Protein AF-A0AAN7FYQ4-F1 (afdb_monomer_lite)

Secondary structure (DSSP, 8-state):
-PPPP--------------HHHHHHHHTTSS-HHHHHHHHHH-TTTTSSS--HHHHHHHHHHHHHHHHHHHHHHHHHHHHHHHHHHHHHHHHHHHHTT-HHHHHHHHHHHHHHTHHHHHHHHSSSP---TTHHHHHHHHHHHHHHHHHHHHHH-

Organism: Quercus rubra (NCBI:txid3512)

Sequence (154 aa):
MASPINYLSILVIPLLKLDDAYLRSLCQKTSDPNFCFTTLKANPRTFAASGDLNHLGLVTIAILIDTVQDKTRMENCQYDYNNALKILRDVYASFSTQNYNGAKSLIINAGNGLAGCDQSYKDPPARTSPILDALSKVLKKRDIAIVVFNTITG

pLDDT: mean 87.78, std 14.38, range [38.5, 98.25]

Foldseek 3Di:
DDDDDDDPPPPPPPLPQDDLVVQLVVLVVDPDSVCSSCLLVPDPQCRVDSNDPVSNVVSVVVSVVVVVLLVVLVVLLVVLLVVLVVLQVVLVVCVVVVVLVSSLVSLVVSLVSNVSSVVSCCPPVHDDNPCVVVNVVSNVVSVVVNVVSVVVVD

Structure (mmCIF, N/CA/C/O backbone):
data_AF-A0AAN7FYQ4-F1
#
_entry.id   AF-A0AAN7FYQ4-F1
#
loop_
_atom_site.group_PDB
_atom_site.id
_atom_site.type_symbol
_atom_site.label_atom_id
_atom_site.label_alt_id
_atom_site.label_comp_id
_atom_site.label_asym_id
_atom_site.label_entity_id
_atom_site.label_seq_id
_atom_site.pdbx_PDB_ins_code
_atom_site.Cartn_x
_atom_site.Cartn_y
_atom_site.Cartn_z
_atom_site.occupancy
_atom_site.B_iso_or_equiv
_atom_site.auth_seq_id
_atom_site.auth_comp_id
_atom_site.auth_asym_id
_atom_site.auth_atom_id
_atom_site.pdbx_PDB_model_num
ATOM 1 N N . MET A 1 1 ? 17.488 1.734 -78.399 1.00 39.28 1 MET A N 1
ATOM 2 C CA . MET A 1 1 ? 18.571 2.184 -77.499 1.00 39.28 1 MET A CA 1
ATOM 3 C C . MET A 1 1 ? 17.940 2.384 -76.132 1.00 39.28 1 MET A C 1
ATOM 5 O O . MET A 1 1 ? 17.127 3.284 -75.987 1.00 39.28 1 MET A O 1
ATOM 9 N N . ALA A 1 2 ? 18.167 1.451 -75.207 1.00 38.50 2 ALA A N 1
ATOM 10 C CA . ALA A 1 2 ? 17.541 1.440 -73.887 1.00 38.50 2 ALA A CA 1
ATOM 11 C C . ALA A 1 2 ? 18.454 2.156 -72.881 1.00 38.50 2 ALA A C 1
ATOM 13 O O . ALA A 1 2 ? 19.618 1.783 -72.748 1.00 38.50 2 ALA A O 1
ATOM 14 N N . SER A 1 3 ? 17.935 3.179 -72.201 1.00 47.84 3 SER A N 1
ATOM 15 C CA . SER A 1 3 ? 18.592 3.795 -71.041 1.00 47.84 3 SER A CA 1
ATOM 16 C C . SER A 1 3 ? 18.370 2.931 -69.798 1.00 47.84 3 SER A C 1
ATOM 18 O O . SER A 1 3 ? 17.244 2.469 -69.593 1.00 47.84 3 SER A O 1
ATOM 20 N N . PRO A 1 4 ? 19.378 2.734 -68.934 1.00 49.22 4 PRO A N 1
ATOM 21 C CA . PRO A 1 4 ? 19.170 2.074 -67.658 1.00 49.22 4 PRO A CA 1
ATOM 22 C C . PRO A 1 4 ? 18.563 3.061 -66.654 1.00 49.22 4 PRO A C 1
ATOM 24 O O . PRO A 1 4 ? 19.064 4.166 -66.442 1.00 49.22 4 PRO A O 1
ATOM 27 N N . ILE A 1 5 ? 17.456 2.642 -66.048 1.00 51.38 5 ILE A N 1
ATOM 28 C CA . ILE A 1 5 ? 16.807 3.315 -64.926 1.00 51.38 5 ILE A CA 1
ATOM 29 C C . ILE A 1 5 ? 17.752 3.217 -63.723 1.00 51.38 5 ILE A C 1
ATOM 31 O O . ILE A 1 5 ? 18.088 2.128 -63.261 1.00 51.38 5 ILE A O 1
ATOM 35 N N . ASN A 1 6 ? 18.204 4.378 -63.256 1.00 47.72 6 ASN A N 1
ATOM 36 C CA . ASN A 1 6 ? 19.019 4.553 -62.064 1.00 47.72 6 ASN A CA 1
ATOM 37 C C . ASN A 1 6 ? 18.179 4.170 -60.833 1.00 47.72 6 ASN A C 1
ATOM 39 O O . ASN A 1 6 ? 17.220 4.865 -60.492 1.00 47.72 6 ASN A O 1
ATOM 43 N N . TYR A 1 7 ? 18.498 3.036 -60.208 1.00 46.75 7 TYR A N 1
ATOM 44 C CA . TYR A 1 7 ? 17.847 2.582 -58.984 1.00 46.75 7 TYR A CA 1
ATOM 45 C C . TYR A 1 7 ? 18.204 3.534 -57.836 1.00 46.75 7 TYR A C 1
ATOM 47 O O . TYR A 1 7 ? 19.292 3.481 -57.268 1.00 46.75 7 TYR A O 1
ATOM 55 N N . LEU A 1 8 ? 17.256 4.402 -57.483 1.00 48.03 8 LEU A N 1
ATOM 56 C CA . LEU A 1 8 ? 17.194 5.055 -56.180 1.00 48.03 8 LEU A CA 1
ATOM 57 C C . LEU A 1 8 ? 17.108 3.963 -55.106 1.00 48.03 8 LEU A C 1
ATOM 59 O O . LEU A 1 8 ? 16.038 3.416 -54.841 1.00 48.03 8 LEU A O 1
ATOM 63 N N . SER A 1 9 ? 18.243 3.633 -54.494 1.00 50.31 9 SER A N 1
ATOM 64 C CA . SER A 1 9 ? 18.301 2.836 -53.272 1.00 50.31 9 SER A CA 1
ATOM 65 C C . SER A 1 9 ? 17.648 3.632 -52.144 1.00 50.31 9 SER A C 1
ATOM 67 O O . SER A 1 9 ? 18.306 4.402 -51.445 1.00 50.31 9 SER A O 1
ATOM 69 N N . ILE A 1 10 ? 16.334 3.475 -51.978 1.00 55.66 10 ILE A N 1
ATOM 70 C CA . ILE A 1 10 ? 15.640 3.885 -50.760 1.00 55.66 10 ILE A CA 1
ATOM 71 C C . ILE A 1 10 ? 16.238 3.035 -49.642 1.00 55.66 10 ILE A C 1
ATOM 73 O O . ILE A 1 10 ? 15.994 1.832 -49.550 1.00 55.66 10 ILE A O 1
ATOM 77 N N . LEU A 1 11 ? 17.069 3.665 -48.817 1.00 45.69 11 LEU A N 1
ATOM 78 C CA . LEU A 1 11 ? 17.560 3.092 -47.578 1.00 45.69 11 LEU A CA 1
ATOM 79 C C . LEU A 1 11 ? 16.342 2.955 -46.659 1.00 45.69 11 LEU A C 1
ATOM 81 O O . LEU A 1 11 ? 15.940 3.901 -45.985 1.00 45.69 11 LEU A O 1
ATOM 85 N N . VAL A 1 12 ? 15.698 1.789 -46.691 1.00 50.84 12 VAL A N 1
ATOM 86 C CA . VAL A 1 12 ? 14.717 1.404 -45.680 1.00 50.84 12 VAL A CA 1
ATOM 87 C C . VAL A 1 12 ? 15.519 1.220 -44.399 1.00 50.84 12 VAL A C 1
ATOM 89 O O . VAL A 1 12 ? 16.046 0.142 -44.141 1.00 50.84 12 VAL A O 1
ATOM 92 N N . ILE A 1 13 ? 15.689 2.296 -43.626 1.00 54.56 13 ILE A N 1
ATOM 93 C CA . ILE A 1 13 ? 16.143 2.181 -42.242 1.00 54.56 13 ILE A CA 1
ATOM 94 C C . ILE A 1 13 ? 15.086 1.295 -41.579 1.00 54.56 13 ILE A C 1
ATOM 96 O O . ILE A 1 13 ? 13.919 1.699 -41.548 1.00 54.56 13 ILE A O 1
ATOM 100 N N . PRO A 1 14 ? 15.430 0.079 -41.118 1.00 54.09 14 PRO A N 1
ATOM 101 C CA . PRO A 1 14 ? 14.465 -0.739 -40.413 1.00 54.09 14 PRO A CA 1
ATOM 102 C C . PRO A 1 14 ? 13.979 0.097 -39.237 1.00 54.09 14 PRO A C 1
ATOM 104 O O . PRO A 1 14 ? 14.802 0.579 -38.454 1.00 54.09 14 PRO A O 1
ATOM 107 N N . LEU A 1 15 ? 12.662 0.305 -39.133 1.00 55.31 15 LEU A N 1
ATOM 108 C CA . LEU A 1 15 ? 12.074 0.798 -37.895 1.00 55.31 15 LEU A CA 1
ATOM 109 C C . LEU A 1 15 ? 12.610 -0.121 -36.800 1.00 55.31 15 LEU A C 1
ATOM 111 O O . LEU A 1 15 ? 12.353 -1.327 -36.821 1.00 55.31 15 LEU A O 1
ATOM 115 N N . LEU A 1 16 ? 13.448 0.433 -35.929 1.00 61.62 16 LEU A N 1
ATOM 116 C CA . LEU A 1 16 ? 14.154 -0.339 -34.929 1.00 61.62 16 LEU A CA 1
ATOM 117 C C . LEU A 1 16 ? 13.111 -0.788 -33.912 1.00 61.62 16 LEU A C 1
ATOM 119 O O . LEU A 1 16 ? 12.721 -0.032 -33.029 1.00 61.62 16 LEU A O 1
ATOM 123 N N . LYS A 1 17 ? 12.570 -1.987 -34.113 1.00 72.00 17 LYS A N 1
ATOM 124 C CA . LYS A 1 17 ? 11.543 -2.535 -33.242 1.00 72.00 17 LYS A CA 1
ATOM 125 C C . LYS A 1 17 ? 12.211 -2.912 -31.928 1.00 72.00 17 LYS A C 1
ATOM 127 O O . LYS A 1 17 ? 13.063 -3.797 -31.911 1.00 72.00 17 LYS A O 1
ATOM 132 N N . LEU A 1 18 ? 11.826 -2.248 -30.842 1.00 83.75 18 LEU A N 1
ATOM 133 C CA . LEU A 1 18 ? 12.264 -2.630 -29.505 1.00 83.75 18 LEU A CA 1
ATOM 134 C C . LEU A 1 18 ? 11.832 -4.069 -29.211 1.00 83.75 18 LEU A C 1
ATOM 136 O O . LEU A 1 18 ? 10.639 -4.377 -29.196 1.00 83.75 18 LEU A O 1
ATOM 140 N N . ASP A 1 19 ? 12.804 -4.937 -28.967 1.00 88.75 19 ASP A N 1
ATOM 141 C CA . ASP A 1 19 ? 12.602 -6.319 -28.557 1.00 88.75 19 ASP A CA 1
ATOM 142 C C . ASP A 1 19 ? 13.442 -6.647 -27.312 1.00 88.75 19 ASP A C 1
ATOM 144 O O . ASP A 1 19 ? 14.205 -5.822 -26.797 1.00 88.75 19 ASP A O 1
ATOM 148 N N . ASP A 1 20 ? 13.289 -7.868 -26.803 1.00 91.69 20 ASP A N 1
ATOM 149 C CA . ASP A 1 20 ? 14.035 -8.339 -25.637 1.00 91.69 20 ASP A CA 1
ATOM 150 C C . ASP A 1 20 ? 15.557 -8.300 -25.860 1.00 91.69 20 ASP A C 1
ATOM 152 O O . ASP A 1 20 ? 16.304 -8.021 -24.922 1.00 91.69 20 ASP A O 1
ATOM 156 N N . ALA A 1 21 ? 16.038 -8.588 -27.074 1.00 92.69 21 ALA A N 1
ATOM 157 C CA . ALA A 1 21 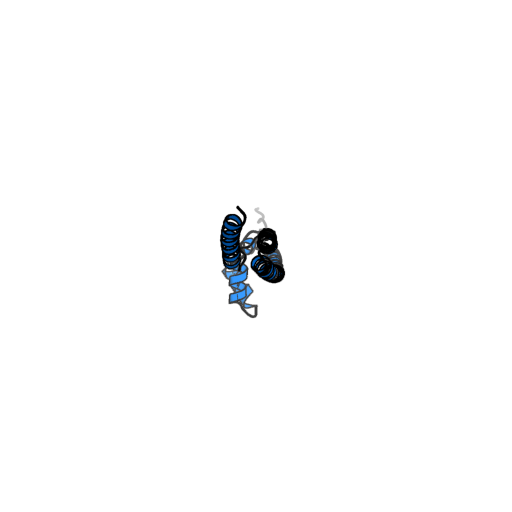? 17.467 -8.630 -27.375 1.00 92.69 21 ALA A CA 1
ATOM 158 C C . ALA A 1 21 ? 18.081 -7.226 -27.323 1.00 92.69 21 ALA A C 1
ATOM 160 O O . ALA A 1 21 ? 19.114 -7.016 -26.679 1.00 92.69 21 ALA A O 1
ATOM 161 N N . TYR A 1 22 ? 17.404 -6.251 -27.926 1.00 90.88 22 TYR A N 1
ATOM 162 C CA . TYR A 1 22 ? 17.787 -4.853 -27.859 1.00 90.88 22 TYR A CA 1
ATOM 163 C C . TYR A 1 22 ? 17.740 -4.334 -26.424 1.00 90.88 22 TYR A C 1
ATOM 165 O O . TYR A 1 22 ? 18.706 -3.728 -25.959 1.00 90.88 22 TYR A O 1
ATOM 173 N N . LEU A 1 23 ? 16.659 -4.617 -25.689 1.00 92.44 23 LEU A N 1
ATOM 174 C CA . LEU A 1 23 ? 16.516 -4.191 -24.298 1.00 92.44 23 LEU A CA 1
ATOM 175 C C . LEU A 1 23 ? 17.639 -4.762 -23.418 1.00 92.44 23 LEU A C 1
ATOM 177 O O . LEU A 1 23 ? 18.211 -4.039 -22.605 1.00 92.44 23 LEU A O 1
ATOM 181 N N . ARG A 1 24 ? 18.028 -6.030 -23.622 1.00 95.62 24 ARG A N 1
ATOM 182 C CA . ARG A 1 24 ? 19.200 -6.626 -22.958 1.00 95.62 24 ARG A CA 1
ATOM 183 C C . ARG A 1 24 ? 20.484 -5.890 -23.316 1.00 95.62 24 ARG A C 1
ATOM 185 O O . ARG A 1 24 ? 21.233 -5.535 -22.412 1.00 95.62 24 ARG A O 1
ATOM 192 N N . SER A 1 25 ? 20.734 -5.641 -24.602 1.00 95.00 25 SER A N 1
ATOM 193 C CA . SER A 1 25 ? 21.932 -4.920 -25.049 1.00 95.00 25 SER A CA 1
ATOM 194 C C . SER A 1 25 ? 22.005 -3.502 -24.481 1.00 95.00 25 SER A C 1
ATOM 196 O O . SER A 1 25 ? 23.096 -3.036 -24.156 1.00 95.00 25 SER A O 1
ATOM 198 N N . LEU A 1 26 ? 20.867 -2.819 -24.361 1.00 93.62 26 LEU A N 1
ATOM 199 C CA . LEU A 1 26 ? 20.775 -1.510 -23.728 1.00 93.62 26 LEU A CA 1
ATOM 200 C C . LEU A 1 26 ? 21.107 -1.609 -22.234 1.00 93.62 26 LEU A C 1
ATOM 202 O O . LEU A 1 26 ? 21.960 -0.871 -21.745 1.00 93.62 26 LEU A O 1
ATOM 206 N N . CYS A 1 27 ? 20.487 -2.555 -21.527 1.00 96.88 27 CYS A N 1
ATOM 207 C CA . CYS A 1 27 ? 20.658 -2.728 -20.087 1.00 96.88 27 CYS A CA 1
ATOM 208 C C . CYS A 1 27 ? 22.071 -3.155 -19.669 1.00 96.88 27 CYS A C 1
ATOM 210 O O . CYS A 1 27 ? 22.491 -2.813 -18.566 1.00 96.88 27 CYS A O 1
ATOM 212 N N . GLN A 1 28 ? 22.850 -3.805 -20.543 1.00 98.00 28 GLN A N 1
ATOM 213 C CA . GLN A 1 28 ? 24.273 -4.093 -20.286 1.00 98.00 28 GLN A CA 1
ATOM 214 C C . GLN A 1 28 ? 25.131 -2.836 -20.072 1.00 98.00 28 GLN A C 1
ATOM 216 O O . GLN A 1 28 ? 26.229 -2.928 -19.537 1.00 98.00 28 GLN A O 1
ATOM 221 N N . LYS A 1 29 ? 24.643 -1.656 -20.472 1.00 97.12 29 LYS A N 1
ATOM 222 C CA . LYS A 1 29 ? 25.329 -0.373 -20.251 1.00 97.12 29 LYS A CA 1
ATOM 223 C C . LYS A 1 29 ? 25.035 0.241 -18.877 1.00 97.12 29 LYS A C 1
ATOM 225 O O . LYS A 1 29 ? 25.577 1.295 -18.560 1.00 97.12 29 LYS A O 1
ATOM 230 N N . THR A 1 30 ? 24.149 -0.369 -18.093 1.00 97.56 30 THR A N 1
ATOM 231 C CA . THR A 1 30 ? 23.787 0.095 -16.747 1.00 97.56 30 THR A CA 1
ATOM 232 C C . THR A 1 30 ? 24.621 -0.616 -15.684 1.00 97.56 30 THR A C 1
ATOM 234 O O . THR A 1 30 ? 25.225 -1.652 -15.951 1.00 97.56 30 THR A O 1
ATOM 237 N N . SER A 1 31 ? 24.645 -0.077 -14.464 1.00 98.06 31 SER A N 1
ATOM 238 C CA . SER A 1 31 ? 25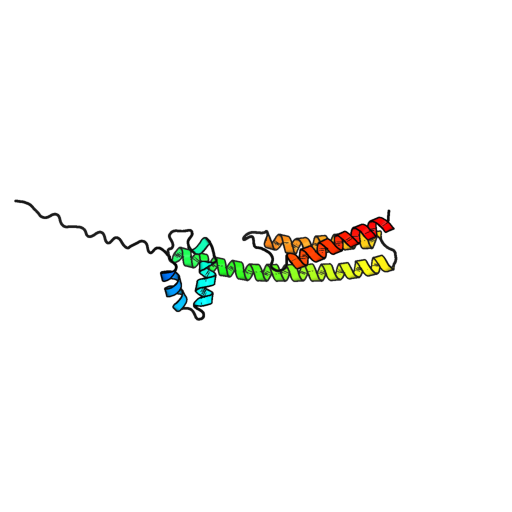.331 -0.705 -13.328 1.00 98.06 31 SER A CA 1
ATOM 239 C C . SER A 1 31 ? 24.673 -2.009 -12.862 1.00 98.06 31 SER A C 1
ATOM 241 O O . SER A 1 31 ? 25.356 -2.851 -12.287 1.00 98.06 31 SER A O 1
ATOM 243 N N . ASP A 1 32 ? 23.373 -2.185 -13.118 1.00 98.06 32 ASP A N 1
ATOM 244 C CA . ASP A 1 32 ? 22.628 -3.412 -12.825 1.00 98.06 32 ASP A CA 1
ATOM 245 C C . ASP A 1 32 ? 21.783 -3.833 -14.043 1.00 98.06 32 ASP A C 1
ATOM 247 O O . ASP A 1 32 ? 20.604 -3.467 -14.170 1.00 98.06 32 ASP A O 1
ATOM 251 N N . PRO A 1 33 ? 22.376 -4.618 -14.964 1.00 97.94 33 PRO A N 1
ATOM 252 C CA . PRO A 1 33 ? 21.699 -5.047 -16.183 1.00 97.94 33 PRO A CA 1
ATOM 253 C C . PRO A 1 33 ? 20.434 -5.875 -15.935 1.00 97.94 33 PRO A C 1
ATOM 255 O O . PRO A 1 33 ? 19.474 -5.776 -16.705 1.00 97.94 33 PRO A O 1
ATOM 258 N N . ASN A 1 34 ? 20.410 -6.683 -14.871 1.00 98.06 34 ASN A N 1
ATOM 259 C CA . ASN A 1 34 ? 19.267 -7.536 -14.549 1.00 98.06 34 ASN A CA 1
ATOM 260 C C . ASN A 1 34 ? 18.101 -6.702 -14.025 1.00 98.06 34 ASN A C 1
ATOM 262 O O . ASN A 1 34 ? 16.965 -6.886 -14.475 1.00 98.06 34 ASN A O 1
ATOM 266 N N . PHE A 1 35 ? 18.376 -5.762 -13.121 1.00 97.44 35 PHE A N 1
ATOM 267 C CA . PHE A 1 35 ? 17.369 -4.832 -12.625 1.00 97.44 35 PHE A CA 1
ATOM 268 C C . PHE A 1 35 ? 16.800 -3.968 -13.754 1.00 97.44 35 PHE A C 1
ATOM 270 O O . PHE A 1 35 ? 15.581 -3.869 -13.886 1.00 97.44 35 PHE A O 1
ATOM 277 N N . CYS A 1 36 ? 17.653 -3.417 -14.623 1.00 97.62 36 CYS A N 1
A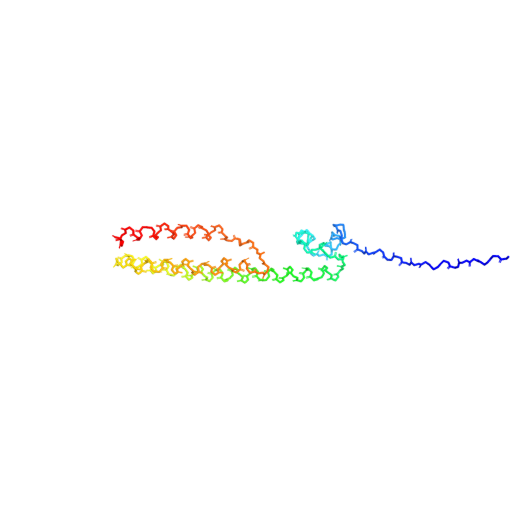TOM 278 C CA . CYS A 1 36 ? 17.215 -2.656 -15.795 1.00 97.62 36 CYS A CA 1
ATOM 279 C C . CYS A 1 36 ? 16.265 -3.474 -16.682 1.00 97.62 36 CYS A C 1
ATOM 281 O O . CYS A 1 36 ? 15.157 -3.027 -16.993 1.00 97.62 36 CYS A O 1
ATOM 283 N N . PHE A 1 37 ? 16.672 -4.693 -17.056 1.00 96.81 37 PHE A N 1
ATOM 284 C CA . PHE A 1 37 ? 15.900 -5.514 -17.986 1.00 96.81 37 PHE A CA 1
ATOM 285 C C . PHE A 1 37 ? 14.560 -5.933 -17.386 1.00 96.81 37 PHE A C 1
ATOM 287 O O . PHE A 1 37 ? 13.527 -5.800 -18.037 1.00 96.81 37 PHE A O 1
ATOM 294 N N . THR A 1 38 ? 14.561 -6.412 -16.141 1.00 97.38 38 THR A N 1
ATOM 295 C CA . THR A 1 38 ? 13.334 -6.842 -15.455 1.00 97.38 38 THR A CA 1
ATOM 296 C C . THR A 1 38 ? 12.370 -5.680 -15.227 1.00 97.38 38 THR A C 1
ATOM 298 O O . THR A 1 38 ? 11.179 -5.834 -15.487 1.00 97.38 38 THR A O 1
ATOM 301 N N . THR A 1 39 ? 12.876 -4.506 -14.842 1.00 95.69 39 THR A N 1
ATOM 302 C CA . THR A 1 39 ? 12.073 -3.294 -14.619 1.00 95.69 39 THR A CA 1
ATOM 303 C C . THR A 1 39 ? 11.398 -2.815 -15.899 1.00 95.69 39 THR A C 1
ATOM 305 O O . THR A 1 39 ? 10.180 -2.634 -15.927 1.00 95.69 39 THR A O 1
ATOM 308 N N . LEU A 1 40 ? 12.167 -2.634 -16.978 1.00 94.31 40 LEU A N 1
ATOM 309 C CA . LEU A 1 40 ? 11.614 -2.176 -18.251 1.00 94.31 40 LEU A CA 1
ATOM 310 C C . LEU A 1 40 ? 10.669 -3.229 -18.836 1.00 94.31 40 LEU A C 1
ATOM 312 O O . LEU A 1 40 ? 9.565 -2.890 -19.252 1.00 94.31 40 LEU A O 1
ATOM 316 N N . LYS A 1 41 ? 11.030 -4.514 -18.799 1.00 94.12 41 LYS A N 1
ATOM 317 C CA . LYS A 1 41 ? 10.182 -5.586 -19.336 1.00 94.12 41 LYS A CA 1
ATOM 318 C C . LYS A 1 41 ? 8.854 -5.742 -18.590 1.00 94.12 41 LYS A C 1
ATOM 320 O O . LYS A 1 41 ? 7.848 -6.064 -19.215 1.00 94.12 41 LYS A O 1
ATOM 325 N N . ALA A 1 42 ? 8.837 -5.525 -17.275 1.00 92.94 42 ALA A N 1
ATOM 326 C CA . ALA A 1 42 ? 7.620 -5.622 -16.472 1.00 92.94 42 ALA A CA 1
ATOM 327 C C . ALA A 1 42 ? 6.619 -4.491 -16.757 1.00 92.94 42 ALA A C 1
ATOM 329 O O . ALA A 1 42 ? 5.429 -4.645 -16.479 1.00 92.94 42 ALA A O 1
ATOM 330 N N . ASN A 1 43 ? 7.070 -3.356 -17.301 1.00 91.00 43 ASN A N 1
ATOM 331 C CA . ASN A 1 43 ? 6.177 -2.253 -17.615 1.00 91.00 43 ASN A CA 1
ATOM 332 C C . ASN A 1 43 ? 5.481 -2.492 -18.970 1.00 91.00 43 ASN A C 1
ATOM 334 O O . ASN A 1 43 ? 6.150 -2.499 -20.006 1.00 91.00 43 ASN A O 1
ATOM 338 N N . PRO A 1 44 ? 4.139 -2.612 -19.012 1.00 89.75 44 PRO A N 1
ATOM 339 C CA . PRO A 1 44 ? 3.416 -2.873 -20.258 1.00 89.75 44 PRO A CA 1
ATOM 340 C C . PRO A 1 44 ? 3.579 -1.747 -21.287 1.00 89.75 44 PRO A C 1
ATOM 342 O O . PRO A 1 44 ? 3.423 -1.981 -22.482 1.00 89.75 44 PRO A O 1
ATOM 345 N N . ARG A 1 45 ? 3.928 -0.529 -20.847 1.00 90.44 45 ARG A N 1
ATOM 346 C CA . ARG A 1 45 ? 4.149 0.618 -21.734 1.00 90.44 45 ARG A CA 1
ATOM 347 C C . ARG A 1 45 ? 5.421 0.455 -22.559 1.00 90.44 45 ARG A C 1
ATOM 349 O O . ARG A 1 45 ? 5.468 1.007 -23.648 1.00 90.44 45 ARG A O 1
ATOM 356 N N . THR A 1 46 ? 6.413 -0.314 -22.106 1.00 90.44 46 THR A N 1
ATOM 357 C CA . THR A 1 46 ? 7.724 -0.457 -22.768 1.00 90.44 46 THR A CA 1
ATOM 358 C C . THR A 1 46 ? 7.606 -0.854 -24.235 1.00 90.44 46 THR A C 1
ATOM 360 O O . THR A 1 46 ? 8.270 -0.263 -25.079 1.00 90.44 46 THR A O 1
ATOM 363 N N . PHE A 1 47 ? 6.701 -1.779 -24.558 1.00 87.81 47 PHE A N 1
ATOM 364 C CA . PHE A 1 47 ? 6.513 -2.291 -25.921 1.00 87.81 47 PHE A CA 1
ATOM 365 C C . PHE A 1 47 ? 5.231 -1.780 -26.605 1.00 87.81 47 PHE A C 1
ATOM 367 O O . PHE A 1 47 ? 4.866 -2.281 -27.664 1.00 87.81 47 PHE A O 1
ATOM 374 N N . ALA A 1 48 ? 4.521 -0.817 -26.004 1.00 79.12 48 ALA A N 1
ATOM 375 C CA . ALA A 1 48 ? 3.172 -0.425 -26.432 1.00 79.12 48 ALA A CA 1
ATOM 376 C C . ALA A 1 48 ? 3.108 0.585 -27.600 1.00 79.12 48 ALA A C 1
ATOM 378 O O . ALA A 1 48 ? 2.035 0.756 -28.173 1.00 79.12 48 ALA A O 1
ATOM 379 N N . ALA A 1 49 ? 4.207 1.261 -27.957 1.00 69.31 49 ALA A N 1
ATOM 380 C CA . ALA A 1 49 ? 4.258 2.229 -29.067 1.00 69.31 49 ALA A CA 1
ATOM 381 C C . ALA A 1 49 ? 5.222 1.772 -30.180 1.00 69.31 49 ALA A C 1
ATOM 383 O O . ALA A 1 49 ? 5.602 0.605 -30.219 1.00 69.31 49 ALA A O 1
ATOM 384 N N . SER A 1 50 ? 5.658 2.687 -31.060 1.00 66.19 50 SER A N 1
ATOM 385 C CA . SER A 1 50 ? 6.663 2.477 -32.128 1.00 66.19 50 SER A CA 1
ATOM 386 C C . SER A 1 50 ? 7.941 1.755 -31.676 1.00 66.19 50 SER A C 1
ATOM 388 O O . SER A 1 50 ? 8.710 1.300 -32.521 1.00 66.19 50 SER A O 1
ATOM 390 N N . GLY A 1 51 ? 8.171 1.635 -30.364 1.00 65.75 51 GLY A N 1
ATOM 391 C CA . GLY A 1 51 ? 9.341 0.979 -29.799 1.00 65.75 51 GLY A CA 1
ATOM 392 C C . GLY A 1 51 ? 10.612 1.772 -30.081 1.00 65.75 51 GLY A C 1
ATOM 393 O O . GLY A 1 51 ? 11.700 1.214 -30.059 1.00 65.75 51 GLY A O 1
ATOM 394 N N . ASP A 1 52 ? 10.498 3.064 -30.383 1.00 80.31 52 ASP A N 1
ATOM 395 C CA . ASP A 1 52 ? 11.677 3.898 -30.539 1.00 80.31 52 ASP A CA 1
ATOM 396 C C . ASP A 1 52 ? 12.269 4.293 -29.177 1.00 80.31 52 ASP A C 1
ATOM 398 O O . ASP A 1 52 ? 11.681 4.121 -28.102 1.00 80.31 52 ASP A O 1
ATOM 402 N N . LEU A 1 53 ? 13.488 4.823 -29.229 1.00 86.19 53 LEU A N 1
ATOM 403 C CA . LEU A 1 53 ? 14.221 5.249 -28.043 1.00 86.19 53 LEU A CA 1
ATOM 404 C C . LEU A 1 53 ? 13.562 6.426 -27.317 1.00 86.19 53 LEU A C 1
ATOM 406 O O . LEU A 1 53 ? 13.730 6.546 -26.105 1.00 86.19 53 LEU A O 1
ATOM 410 N N . ASN A 1 54 ? 12.802 7.269 -28.023 1.00 87.44 54 ASN A N 1
ATOM 411 C CA . ASN A 1 54 ? 12.099 8.387 -27.396 1.00 87.44 54 ASN A CA 1
ATOM 412 C C . ASN A 1 54 ? 10.971 7.859 -26.510 1.00 87.44 54 ASN A C 1
ATOM 414 O O . ASN A 1 54 ? 10.859 8.251 -25.349 1.00 87.44 54 ASN A O 1
ATOM 418 N N . HIS A 1 55 ? 10.186 6.911 -27.025 1.00 88.44 55 HIS A N 1
ATOM 419 C CA . HIS A 1 55 ? 9.166 6.211 -26.257 1.00 88.44 55 HIS A CA 1
ATOM 420 C C . HIS A 1 55 ? 9.765 5.488 -25.048 1.00 88.44 55 HIS A C 1
ATOM 422 O O . HIS A 1 55 ? 9.274 5.645 -23.931 1.00 88.44 55 HIS A O 1
ATOM 428 N N . LEU A 1 56 ? 10.873 4.763 -25.230 1.00 90.00 56 LEU A N 1
ATOM 429 C CA . LEU A 1 56 ? 11.557 4.089 -24.122 1.00 90.00 56 LEU A CA 1
ATOM 430 C C . LEU A 1 56 ? 12.069 5.078 -23.058 1.00 90.00 56 LEU A C 1
ATOM 432 O O . LEU A 1 56 ? 11.983 4.801 -21.858 1.00 90.00 56 LEU A O 1
ATOM 436 N N . GLY A 1 57 ? 12.549 6.250 -23.481 1.00 92.12 57 GLY A N 1
ATOM 437 C CA . GLY A 1 57 ? 12.920 7.349 -22.591 1.00 92.12 57 GLY A CA 1
ATOM 438 C C . GLY A 1 57 ? 11.738 7.844 -21.753 1.00 92.12 57 GLY A C 1
ATOM 439 O O . GLY A 1 57 ? 11.847 7.931 -20.529 1.00 92.12 57 GLY A O 1
ATOM 440 N N . LEU A 1 58 ? 10.580 8.081 -22.379 1.00 92.88 58 LEU A N 1
ATOM 441 C CA . LEU A 1 58 ? 9.349 8.477 -21.682 1.00 92.88 58 LEU A CA 1
ATOM 442 C C . LEU A 1 58 ? 8.864 7.402 -20.702 1.00 92.88 58 LEU A C 1
ATOM 444 O O . LEU A 1 58 ? 8.485 7.724 -19.576 1.00 92.88 58 LEU A O 1
ATOM 448 N N . VAL A 1 59 ? 8.912 6.125 -21.091 1.00 92.56 59 VAL A N 1
ATOM 449 C CA . VAL A 1 59 ? 8.560 5.006 -20.203 1.00 92.56 59 VAL A CA 1
ATOM 450 C C . VAL A 1 59 ? 9.490 4.955 -18.993 1.00 92.56 59 VAL A C 1
ATOM 452 O O . VAL A 1 59 ? 9.017 4.777 -17.872 1.00 92.56 59 VAL A O 1
ATOM 455 N N . THR A 1 60 ? 10.792 5.164 -19.192 1.00 94.25 60 THR A N 1
ATOM 456 C CA . THR A 1 60 ? 11.776 5.186 -18.101 1.00 94.25 60 THR A CA 1
ATOM 457 C C . THR A 1 60 ? 11.495 6.327 -17.120 1.00 94.25 60 THR A C 1
ATOM 459 O O . THR A 1 60 ? 11.470 6.103 -15.911 1.00 94.25 60 THR A O 1
ATOM 462 N N . ILE A 1 61 ? 11.200 7.533 -17.620 1.00 95.19 61 ILE A N 1
ATOM 463 C CA . ILE A 1 61 ? 10.801 8.678 -16.783 1.00 95.19 61 ILE A CA 1
ATOM 464 C C . ILE A 1 61 ? 9.513 8.366 -16.015 1.00 95.19 61 ILE A C 1
ATOM 466 O O . ILE A 1 61 ? 9.433 8.628 -14.817 1.00 95.19 61 ILE A O 1
ATOM 470 N N . ALA A 1 62 ? 8.519 7.762 -16.668 1.00 93.62 62 ALA A N 1
ATOM 471 C CA . ALA A 1 62 ? 7.275 7.385 -16.010 1.00 93.62 62 ALA A CA 1
ATOM 472 C C . ALA A 1 62 ? 7.498 6.347 -14.896 1.00 93.62 62 ALA A C 1
ATOM 474 O O . ALA A 1 62 ? 6.911 6.467 -13.830 1.00 93.62 62 ALA A O 1
ATOM 475 N N . ILE A 1 63 ? 8.386 5.367 -15.093 1.00 93.69 63 ILE A N 1
ATOM 476 C CA . ILE A 1 63 ? 8.764 4.407 -14.040 1.00 93.69 63 ILE A CA 1
ATOM 477 C C . ILE A 1 63 ? 9.388 5.124 -12.836 1.00 93.69 63 ILE A C 1
ATOM 479 O O . ILE A 1 63 ? 9.069 4.781 -11.695 1.00 93.69 63 ILE A O 1
ATOM 483 N N . LEU A 1 64 ? 10.249 6.121 -13.069 1.00 94.88 64 LEU A N 1
ATOM 484 C CA . LEU A 1 64 ? 10.844 6.922 -11.995 1.00 94.88 64 LEU A CA 1
ATOM 485 C C . LEU A 1 64 ? 9.779 7.710 -11.224 1.00 94.88 64 LEU A C 1
ATOM 487 O O . LEU A 1 64 ? 9.765 7.657 -9.995 1.00 94.88 64 LEU A O 1
ATOM 491 N N . ILE A 1 65 ? 8.865 8.384 -11.929 1.00 93.06 65 ILE A N 1
ATOM 492 C CA . ILE A 1 65 ? 7.746 9.116 -11.316 1.00 93.06 65 ILE A CA 1
ATOM 493 C C . ILE A 1 65 ? 6.895 8.169 -10.471 1.00 93.06 65 ILE A C 1
ATOM 495 O O . ILE A 1 65 ? 6.670 8.449 -9.296 1.00 93.06 65 ILE A O 1
ATOM 499 N N . ASP A 1 66 ? 6.488 7.028 -11.032 1.00 90.31 66 ASP A N 1
ATOM 500 C CA . ASP A 1 66 ? 5.672 6.047 -10.322 1.00 90.31 66 ASP A CA 1
ATOM 501 C C . ASP A 1 66 ? 6.389 5.539 -9.050 1.00 90.31 66 ASP A C 1
ATOM 503 O O . ASP A 1 66 ? 5.760 5.355 -8.012 1.00 90.31 66 ASP A O 1
ATOM 507 N N . THR A 1 67 ? 7.714 5.349 -9.107 1.00 90.56 67 THR A N 1
ATOM 508 C CA . THR A 1 67 ? 8.526 4.898 -7.961 1.00 90.56 67 THR A CA 1
ATOM 509 C C . THR A 1 67 ? 8.554 5.939 -6.840 1.00 90.56 67 THR A C 1
ATOM 511 O O . THR A 1 67 ? 8.386 5.600 -5.667 1.00 90.56 67 THR A O 1
ATOM 514 N N . VAL A 1 68 ? 8.748 7.215 -7.185 1.00 91.81 68 VAL A N 1
ATOM 515 C CA . VAL A 1 68 ? 8.717 8.315 -6.208 1.00 91.81 68 VAL A CA 1
ATOM 516 C C . VAL A 1 68 ? 7.308 8.484 -5.634 1.00 91.81 68 VAL A C 1
ATOM 518 O O . VAL A 1 68 ? 7.151 8.648 -4.426 1.00 91.81 68 VAL A O 1
ATOM 521 N N . GLN A 1 69 ? 6.272 8.375 -6.466 1.00 90.62 69 GLN A N 1
ATOM 522 C CA . GLN A 1 69 ? 4.882 8.478 -6.027 1.00 90.62 69 GLN A CA 1
ATOM 523 C C . GLN A 1 69 ? 4.491 7.341 -5.071 1.00 90.62 69 GLN A C 1
ATOM 525 O O . GLN A 1 69 ? 3.831 7.595 -4.064 1.00 90.62 69 GLN A O 1
ATOM 530 N N . ASP A 1 70 ? 4.936 6.106 -5.326 1.00 90.06 70 ASP A N 1
ATOM 531 C CA . ASP A 1 70 ? 4.708 4.969 -4.424 1.00 90.06 70 ASP A CA 1
ATOM 532 C C . ASP A 1 70 ? 5.351 5.203 -3.042 1.00 90.06 70 ASP A C 1
ATOM 534 O O . ASP A 1 70 ? 4.752 4.878 -2.011 1.00 90.06 70 ASP A O 1
ATOM 538 N N . LYS A 1 71 ? 6.518 5.862 -2.986 1.00 91.12 71 LYS A N 1
ATOM 539 C CA . LYS A 1 71 ? 7.136 6.278 -1.718 1.00 91.12 71 LYS A CA 1
ATOM 540 C C . LYS A 1 71 ? 6.261 7.284 -0.959 1.00 91.12 71 LYS A C 1
ATOM 542 O O . LYS A 1 71 ? 5.997 7.071 0.223 1.00 91.12 71 LYS A O 1
ATOM 547 N N . THR A 1 72 ? 5.754 8.320 -1.628 1.00 91.69 72 THR A N 1
ATOM 548 C CA . THR A 1 72 ? 4.855 9.315 -1.014 1.00 91.69 72 THR A CA 1
ATOM 549 C C . THR A 1 72 ? 3.549 8.687 -0.522 1.00 91.69 72 THR A C 1
ATOM 551 O O . THR A 1 72 ? 3.092 8.976 0.583 1.00 91.69 72 THR A O 1
ATOM 554 N N . ARG A 1 73 ? 2.958 7.774 -1.301 1.00 92.94 73 ARG A N 1
ATOM 555 C CA . ARG A 1 73 ? 1.760 7.026 -0.891 1.00 92.94 73 ARG A CA 1
ATOM 556 C C . ARG A 1 73 ? 2.005 6.229 0.392 1.00 92.94 73 ARG A C 1
ATOM 558 O O . ARG A 1 73 ? 1.167 6.240 1.289 1.00 92.94 73 ARG A O 1
ATOM 565 N N . MET A 1 74 ? 3.155 5.559 0.505 1.00 92.31 74 MET A N 1
ATOM 566 C CA . MET A 1 74 ? 3.540 4.842 1.729 1.00 92.31 74 MET A CA 1
ATOM 567 C C . MET A 1 74 ? 3.678 5.768 2.942 1.00 92.31 74 MET A C 1
ATOM 569 O O . MET A 1 74 ? 3.237 5.405 4.031 1.00 92.31 74 MET A O 1
ATOM 573 N N . GLU A 1 75 ? 4.257 6.955 2.775 1.00 92.88 75 GLU A N 1
ATOM 574 C CA . GLU A 1 75 ? 4.403 7.931 3.864 1.00 92.88 75 GLU A CA 1
ATOM 575 C C . GLU A 1 75 ? 3.045 8.462 4.339 1.00 92.88 75 GLU A C 1
ATOM 577 O O . GLU A 1 75 ? 2.791 8.516 5.544 1.00 92.88 75 GLU A O 1
ATOM 582 N N . ASN A 1 76 ? 2.130 8.747 3.409 1.00 91.31 76 ASN A N 1
ATOM 583 C CA . ASN A 1 76 ? 0.754 9.128 3.735 1.00 91.31 76 ASN A CA 1
ATOM 584 C C . ASN A 1 76 ? 0.023 8.002 4.476 1.00 91.31 76 ASN A C 1
ATOM 586 O O . ASN A 1 76 ? -0.576 8.232 5.523 1.00 91.31 76 ASN A O 1
ATOM 590 N N . CYS A 1 77 ? 0.154 6.761 3.999 1.00 93.69 77 CYS A N 1
ATOM 591 C CA . CYS A 1 77 ? -0.366 5.602 4.713 1.00 93.69 77 CYS A CA 1
ATOM 592 C C . CYS A 1 77 ? 0.200 5.516 6.135 1.00 93.69 77 CYS A C 1
ATOM 594 O O . CYS A 1 77 ? -0.548 5.339 7.091 1.00 93.69 77 CYS A O 1
ATOM 596 N N . GLN A 1 78 ? 1.511 5.670 6.314 1.00 94.69 78 GLN A N 1
ATOM 597 C CA . GLN A 1 78 ? 2.123 5.637 7.640 1.00 94.69 78 GLN A CA 1
ATOM 598 C C . GLN A 1 78 ? 1.543 6.721 8.563 1.00 94.69 78 GLN A C 1
ATOM 600 O O . GLN A 1 78 ? 1.281 6.455 9.739 1.00 94.69 78 GLN A O 1
ATOM 605 N N . TYR A 1 79 ? 1.314 7.924 8.037 1.00 94.25 79 TYR A N 1
ATOM 606 C CA . TYR A 1 79 ? 0.658 9.008 8.759 1.00 94.25 79 TYR A CA 1
ATOM 607 C C . TYR A 1 79 ? -0.772 8.635 9.191 1.00 94.25 79 TYR A C 1
ATOM 609 O O . TYR A 1 79 ? -1.100 8.755 10.377 1.00 94.25 79 TYR A O 1
ATOM 617 N N . ASP A 1 80 ? -1.585 8.093 8.281 1.00 94.38 80 ASP A N 1
ATOM 618 C CA . ASP A 1 80 ? -2.955 7.647 8.564 1.00 94.38 80 ASP A CA 1
ATOM 619 C C . ASP A 1 80 ? -2.993 6.554 9.641 1.00 94.38 80 ASP A C 1
ATOM 621 O O . ASP A 1 80 ? -3.788 6.622 10.581 1.00 94.38 80 ASP A O 1
ATOM 625 N N . TYR A 1 81 ? -2.084 5.575 9.570 1.00 95.31 81 TYR A N 1
ATOM 626 C CA . TYR A 1 81 ? -1.962 4.517 10.577 1.00 95.31 81 TYR A CA 1
ATOM 627 C C . TYR A 1 81 ? -1.567 5.061 11.950 1.00 95.31 81 TYR A C 1
ATOM 629 O O . TYR A 1 81 ? -2.119 4.638 12.968 1.00 95.31 81 TYR A O 1
ATOM 637 N N . ASN A 1 82 ? -0.636 6.014 11.999 1.00 96.25 82 ASN A N 1
ATOM 638 C CA . ASN A 1 82 ? -0.232 6.646 13.251 1.00 96.25 82 ASN A CA 1
ATOM 639 C C . ASN A 1 82 ? -1.387 7.431 13.886 1.00 96.25 82 ASN A C 1
ATOM 641 O O . ASN A 1 82 ? -1.555 7.400 15.107 1.00 96.25 82 ASN A O 1
ATOM 645 N N . ASN A 1 83 ? -2.203 8.107 13.077 1.00 96.19 83 ASN A N 1
ATOM 646 C CA . ASN A 1 83 ? -3.396 8.801 13.557 1.00 96.19 83 ASN A CA 1
ATOM 647 C C . ASN A 1 83 ? -4.475 7.822 14.025 1.00 96.19 83 ASN A C 1
ATOM 649 O O . ASN A 1 83 ? -5.005 7.988 15.124 1.00 96.19 83 ASN A O 1
ATOM 653 N N . ALA A 1 84 ? -4.739 6.759 13.263 1.00 96.62 84 ALA A N 1
ATOM 654 C CA . ALA A 1 84 ? -5.663 5.706 13.666 1.00 96.62 84 ALA A CA 1
ATOM 655 C C . ALA A 1 84 ? -5.235 5.061 14.992 1.00 96.62 84 ALA A C 1
ATOM 657 O O . ALA A 1 84 ? -6.068 4.859 15.870 1.00 96.62 84 ALA A O 1
ATOM 658 N N . LEU A 1 85 ? -3.937 4.806 15.195 1.00 97.62 85 LEU A N 1
ATOM 659 C CA . LEU A 1 85 ? -3.416 4.268 16.453 1.00 97.62 85 LEU A CA 1
ATOM 660 C C . LEU A 1 85 ? -3.673 5.202 17.645 1.00 97.62 85 LEU A C 1
ATOM 662 O O . LEU A 1 85 ? -4.024 4.720 18.721 1.00 97.62 85 LEU A O 1
ATOM 666 N N . LYS A 1 86 ? -3.510 6.520 17.473 1.00 98.00 86 LYS A N 1
ATOM 667 C CA . LYS A 1 86 ? -3.848 7.502 18.518 1.00 98.00 86 LYS A CA 1
ATOM 668 C C . LYS A 1 86 ? -5.336 7.430 18.860 1.00 98.00 86 LYS A C 1
ATOM 670 O O . LYS A 1 86 ? -5.670 7.213 20.018 1.00 98.00 86 LYS A O 1
ATOM 675 N N . ILE A 1 87 ? -6.204 7.474 17.849 1.00 98.25 87 ILE A N 1
ATOM 676 C CA . ILE A 1 87 ? -7.659 7.389 18.038 1.00 98.25 87 ILE A CA 1
ATOM 677 C C . ILE A 1 87 ? -8.048 6.070 18.719 1.00 98.25 87 ILE A C 1
ATOM 679 O O . ILE A 1 87 ? -8.885 6.062 19.611 1.00 98.25 87 ILE A O 1
ATOM 683 N N . LEU A 1 88 ? -7.425 4.944 18.359 1.00 98.06 88 LEU A N 1
ATOM 684 C CA . LEU A 1 88 ? -7.698 3.646 18.985 1.00 98.06 88 LEU A CA 1
ATOM 685 C C . LEU A 1 88 ? -7.303 3.599 20.472 1.00 98.06 88 LEU A C 1
ATOM 687 O O . LEU A 1 88 ? -7.933 2.876 21.244 1.00 98.06 88 LEU A O 1
ATOM 691 N N . ARG A 1 89 ? -6.304 4.378 20.905 1.00 98.19 89 ARG A N 1
ATOM 692 C CA . ARG A 1 89 ? -6.010 4.553 22.339 1.00 98.19 89 ARG A CA 1
ATOM 693 C C . ARG A 1 89 ? -7.122 5.340 23.035 1.00 98.19 89 ARG A C 1
ATOM 695 O O . ARG A 1 89 ? -7.528 4.964 24.132 1.00 98.19 89 ARG A O 1
ATOM 702 N N . ASP A 1 90 ? -7.677 6.347 22.368 1.00 98.25 90 ASP A N 1
ATOM 703 C CA . ASP A 1 90 ? -8.814 7.120 22.883 1.00 98.25 90 ASP A CA 1
ATOM 704 C C . ASP A 1 90 ? -10.112 6.295 22.910 1.00 98.25 90 ASP A C 1
ATOM 706 O O . ASP A 1 90 ? -10.928 6.453 23.821 1.00 98.25 90 ASP A O 1
ATOM 710 N N . VAL A 1 91 ? -10.290 5.360 21.963 1.00 98.19 91 VAL A N 1
ATOM 711 C CA . VAL A 1 91 ? -11.367 4.351 21.992 1.00 98.19 91 VAL A CA 1
ATOM 712 C C . VAL A 1 91 ? -11.274 3.542 23.278 1.00 98.19 91 VAL A C 1
ATOM 714 O O . VAL A 1 91 ? -12.274 3.407 23.978 1.00 98.19 91 VAL A O 1
ATOM 717 N N . TYR A 1 92 ? -10.083 3.030 23.607 1.00 97.62 92 TYR A N 1
ATOM 718 C CA . TYR A 1 92 ? -9.870 2.256 24.829 1.00 97.62 92 TYR A CA 1
ATOM 719 C C . TYR A 1 92 ? -10.192 3.076 26.086 1.00 97.62 92 TYR A C 1
ATOM 721 O O . TYR A 1 92 ? -10.939 2.604 26.939 1.00 97.62 92 TYR A O 1
ATOM 729 N N . ALA A 1 93 ? -9.698 4.315 26.178 1.00 98.06 93 ALA A N 1
ATOM 730 C CA . ALA A 1 93 ? -9.967 5.205 27.311 1.00 98.06 93 ALA A CA 1
ATOM 731 C C . ALA A 1 93 ? -11.463 5.569 27.446 1.00 98.06 93 ALA A C 1
ATOM 733 O O . ALA A 1 93 ? -12.023 5.591 28.545 1.00 98.06 93 ALA A O 1
ATOM 734 N N . SER A 1 94 ? -12.143 5.810 26.321 1.00 97.44 94 SER A N 1
ATOM 735 C CA . SER A 1 94 ? -13.590 6.059 26.304 1.00 97.44 94 SER A CA 1
ATOM 736 C C . SER A 1 94 ? -14.362 4.821 26.757 1.00 97.44 94 SER A C 1
ATOM 738 O O . SER A 1 94 ? -15.282 4.911 27.563 1.00 97.44 94 SER A O 1
ATOM 740 N N . PHE A 1 95 ? -13.953 3.641 26.293 1.00 96.06 95 PHE A N 1
ATOM 741 C CA . PHE A 1 95 ? -14.590 2.387 26.670 1.00 96.06 95 PHE A CA 1
ATOM 742 C C . PHE A 1 95 ? -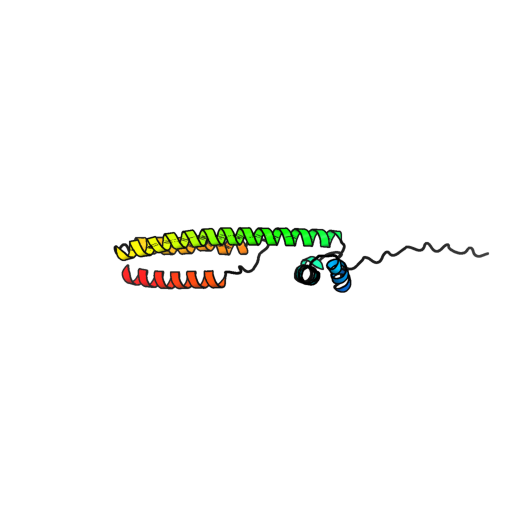14.379 2.054 28.156 1.00 96.06 95 PHE A C 1
ATOM 744 O O . PHE A 1 95 ? -15.324 1.649 28.829 1.00 96.06 95 PHE A O 1
ATOM 751 N N . SER A 1 96 ? -13.180 2.283 28.708 1.00 96.62 96 SER A N 1
ATOM 752 C CA . SER A 1 96 ? -12.879 2.017 30.125 1.00 96.62 96 SER A CA 1
ATOM 753 C C . SER A 1 96 ? -13.639 2.926 31.092 1.00 96.62 96 SER A C 1
ATOM 755 O O . SER A 1 96 ? -13.820 2.578 32.255 1.00 96.62 96 SER A O 1
ATOM 757 N N . THR A 1 97 ? -14.096 4.083 30.615 1.00 97.62 97 THR A N 1
ATOM 758 C CA . THR A 1 97 ? -14.961 5.018 31.353 1.00 97.62 97 THR A CA 1
ATOM 759 C C . THR A 1 97 ? -16.449 4.808 31.051 1.00 97.62 97 THR A C 1
ATOM 761 O O . THR A 1 97 ? -17.272 5.648 31.401 1.00 97.62 97 THR A O 1
ATOM 764 N N . GLN A 1 98 ? -16.801 3.683 30.413 1.00 96.50 98 GLN A N 1
ATOM 765 C CA . GLN A 1 98 ? -18.164 3.306 30.013 1.00 96.50 98 GLN A CA 1
ATOM 766 C C . GLN A 1 98 ? -18.828 4.285 29.029 1.00 96.50 98 GLN A C 1
ATOM 768 O O . GLN A 1 98 ? -20.033 4.222 28.786 1.00 96.50 98 GLN A O 1
ATOM 773 N N . ASN A 1 99 ? -18.051 5.162 28.388 1.00 96.38 99 ASN A N 1
ATOM 774 C CA . ASN A 1 99 ? -18.523 6.009 27.300 1.00 96.38 99 ASN A CA 1
ATOM 775 C C . ASN A 1 99 ? -18.548 5.217 25.981 1.00 96.38 99 ASN A C 1
ATOM 777 O O . ASN A 1 99 ? -17.759 5.452 25.060 1.00 96.38 99 ASN A O 1
ATOM 781 N N . TYR A 1 100 ? -19.460 4.248 25.890 1.00 94.88 100 TYR A N 1
ATOM 782 C CA . TYR A 1 100 ? -19.548 3.320 24.760 1.00 94.88 100 TYR A CA 1
ATOM 783 C C . TYR A 1 100 ? -19.914 4.012 23.442 1.00 94.88 100 TYR A C 1
ATOM 785 O O . TYR A 1 100 ? -19.343 3.696 22.399 1.00 94.88 100 TYR A O 1
ATOM 793 N N . ASN A 1 101 ? -20.807 5.006 23.482 1.00 94.19 101 ASN A N 1
ATOM 794 C CA . ASN A 1 101 ? -21.160 5.797 22.300 1.00 94.19 101 ASN A CA 1
ATOM 795 C C . ASN A 1 101 ? -19.963 6.619 21.792 1.00 94.19 101 ASN A C 1
ATOM 797 O O . ASN A 1 101 ? -19.725 6.672 20.583 1.00 94.19 101 ASN A O 1
ATOM 801 N N . GLY A 1 102 ? -19.166 7.197 22.699 1.00 95.88 102 GLY A N 1
ATOM 802 C CA . GLY A 1 102 ? -17.912 7.869 22.356 1.00 95.88 102 GLY A CA 1
ATOM 803 C C . GLY A 1 102 ? -16.891 6.909 21.745 1.00 95.88 102 GLY A C 1
ATOM 804 O O . GLY A 1 102 ? -16.373 7.172 20.660 1.00 95.88 102 GLY A O 1
ATOM 805 N N . ALA A 1 103 ? -16.674 5.751 22.378 1.00 97.12 103 ALA A N 1
ATOM 806 C CA . ALA A 1 103 ? -15.791 4.703 21.864 1.00 97.12 103 ALA A CA 1
ATOM 807 C C . ALA A 1 103 ? -16.210 4.230 20.458 1.00 97.12 103 ALA A C 1
ATOM 809 O O . ALA A 1 103 ? -15.366 4.075 19.574 1.00 97.12 103 ALA A O 1
ATOM 810 N N . LYS A 1 104 ? -17.518 4.069 20.217 1.00 95.81 104 LYS A N 1
ATOM 811 C CA . LYS A 1 104 ? -18.080 3.714 18.907 1.00 95.81 104 LYS A CA 1
ATOM 812 C C . LYS A 1 104 ? -17.858 4.793 17.850 1.00 95.81 104 LYS A C 1
ATOM 814 O O . LYS A 1 104 ? -17.468 4.469 16.732 1.00 95.81 104 LYS A O 1
ATOM 819 N N . SER A 1 105 ? -18.064 6.065 18.178 1.00 96.56 105 SER A N 1
ATOM 820 C CA . SER A 1 105 ? -17.775 7.161 17.242 1.00 96.56 105 SER A CA 1
ATOM 821 C C . SER A 1 105 ? -16.288 7.193 16.860 1.00 96.56 105 SER A C 1
ATOM 823 O O . SER A 1 105 ? -15.931 7.237 15.680 1.00 96.56 105 SER A O 1
ATOM 825 N N . LEU A 1 106 ? -15.405 7.066 17.855 1.00 98.06 106 LEU A N 1
ATOM 826 C CA . LEU A 1 106 ? -13.956 7.077 17.655 1.00 98.06 106 LEU A CA 1
ATOM 827 C C . LEU A 1 106 ? -13.466 5.885 16.820 1.00 98.06 106 LEU A C 1
ATOM 829 O O . LEU A 1 106 ? -12.642 6.071 15.927 1.00 98.06 106 LEU A O 1
ATOM 833 N N . ILE A 1 107 ? -13.979 4.671 17.049 1.00 97.25 107 ILE A N 1
ATOM 834 C CA . ILE A 1 107 ? -13.515 3.494 16.299 1.00 97.25 107 ILE A CA 1
ATOM 835 C C . ILE A 1 107 ? -13.927 3.553 14.819 1.00 97.25 107 ILE A C 1
ATOM 837 O O . ILE A 1 107 ? -13.175 3.116 13.944 1.00 97.25 107 ILE A O 1
ATOM 841 N N . ILE A 1 108 ? -15.088 4.148 14.523 1.00 95.56 108 ILE A N 1
ATOM 842 C CA . ILE A 1 108 ? -15.521 4.439 13.151 1.00 95.56 108 ILE A CA 1
ATOM 843 C C . ILE A 1 108 ? -14.576 5.466 12.519 1.00 95.56 108 ILE A C 1
ATOM 845 O O . ILE A 1 108 ? -14.089 5.242 11.411 1.00 95.56 108 ILE A O 1
ATOM 849 N N . ASN A 1 109 ? -14.256 6.546 13.240 1.00 95.94 109 ASN A N 1
ATOM 850 C CA . ASN A 1 109 ? -13.329 7.577 12.773 1.00 95.94 109 ASN A CA 1
ATOM 851 C C . ASN A 1 109 ? -11.935 7.002 12.451 1.00 95.94 109 ASN A C 1
ATOM 853 O O . ASN A 1 109 ? -11.414 7.234 11.363 1.00 95.94 109 ASN A O 1
ATOM 857 N N . ALA A 1 110 ? -11.372 6.167 13.332 1.00 96.31 110 ALA A N 1
ATOM 858 C CA . ALA A 1 110 ? -10.098 5.489 13.077 1.00 96.31 110 ALA A CA 1
ATOM 859 C C . ALA A 1 110 ? -10.131 4.659 11.781 1.00 96.31 110 ALA A C 1
ATOM 861 O O . ALA A 1 110 ? -9.191 4.696 10.991 1.00 96.31 110 ALA A O 1
ATOM 862 N N . GLY A 1 111 ? -11.230 3.937 11.538 1.00 95.06 111 GLY A N 1
ATOM 863 C CA . GLY A 1 111 ? -11.420 3.175 10.306 1.00 95.06 111 GLY A CA 1
ATOM 864 C C . GLY A 1 111 ? -11.524 4.046 9.053 1.00 95.06 111 GLY A C 1
ATOM 865 O O . GLY A 1 111 ? -10.961 3.688 8.023 1.00 95.06 111 GLY A O 1
ATOM 866 N N . ASN A 1 112 ? -12.216 5.183 9.138 1.00 92.81 112 ASN A N 1
ATOM 867 C CA . ASN A 1 112 ? -12.339 6.128 8.027 1.00 92.81 112 ASN A CA 1
ATOM 868 C C . ASN A 1 112 ? -11.003 6.810 7.711 1.00 92.81 112 ASN A C 1
ATOM 870 O O . ASN A 1 112 ? -10.674 6.976 6.541 1.00 92.81 112 ASN A O 1
ATOM 874 N N . GLY A 1 113 ? -10.203 7.135 8.732 1.00 92.00 113 GLY A N 1
ATOM 875 C CA . GLY A 1 113 ? -8.853 7.672 8.546 1.00 92.00 113 GLY A CA 1
ATOM 876 C C . GLY A 1 113 ? -7.948 6.731 7.746 1.00 92.00 113 GLY A C 1
ATOM 877 O O . GLY A 1 113 ? -7.176 7.179 6.909 1.00 92.00 113 GLY A O 1
ATOM 878 N N . LEU A 1 114 ? -8.107 5.415 7.915 1.00 93.44 114 LEU A N 1
ATOM 879 C CA . LEU A 1 114 ? -7.358 4.417 7.146 1.00 93.44 114 LEU A CA 1
ATOM 880 C C . LEU A 1 114 ? -7.807 4.283 5.678 1.00 93.44 114 LEU A C 1
ATOM 882 O O . LEU A 1 114 ? -7.093 3.667 4.885 1.00 93.44 114 LEU A O 1
ATOM 886 N N . ALA A 1 115 ? -8.959 4.842 5.290 1.00 87.19 115 ALA A N 1
ATOM 887 C CA . ALA A 1 115 ? -9.428 4.802 3.903 1.00 87.19 115 ALA A CA 1
ATOM 888 C C . ALA A 1 115 ? -8.597 5.704 2.971 1.00 87.19 115 ALA A C 1
ATOM 890 O O . ALA A 1 115 ? -8.495 5.406 1.781 1.00 87.19 115 ALA A O 1
ATOM 891 N N . GLY A 1 116 ? -7.966 6.761 3.504 1.00 85.38 116 GLY A N 1
ATOM 892 C CA . GLY A 1 116 ? -7.072 7.643 2.741 1.00 85.38 116 GLY A CA 1
ATOM 893 C C . GLY A 1 116 ? -5.893 6.881 2.134 1.00 85.38 116 GLY A C 1
ATOM 894 O O . GLY A 1 116 ? -5.619 6.988 0.936 1.00 85.38 116 GLY A O 1
ATOM 895 N N 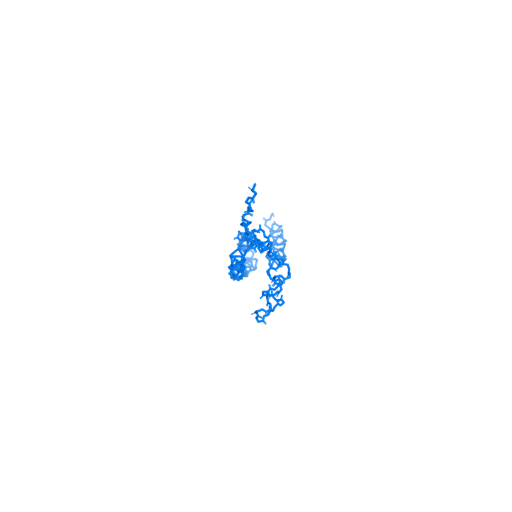. CYS A 1 117 ? -5.277 6.010 2.933 1.00 88.88 117 CYS A N 1
ATOM 896 C CA . CYS A 1 117 ? -4.229 5.104 2.482 1.00 88.88 117 CYS A CA 1
ATOM 897 C C . CYS A 1 117 ? -4.659 4.229 1.290 1.00 88.88 117 CYS A C 1
ATOM 899 O O . CYS A 1 117 ? -3.944 4.167 0.290 1.00 88.88 117 CYS A O 1
ATOM 901 N N . ASP A 1 118 ? -5.825 3.580 1.357 1.00 87.12 118 ASP A N 1
ATOM 902 C CA . ASP A 1 118 ? -6.331 2.733 0.264 1.00 87.12 118 ASP A CA 1
ATOM 903 C C . ASP A 1 118 ? -6.605 3.539 -1.007 1.00 87.12 118 ASP A C 1
ATOM 905 O O . ASP A 1 118 ? -6.236 3.134 -2.111 1.00 87.12 118 ASP A O 1
ATOM 909 N N . GLN A 1 119 ? -7.212 4.717 -0.845 1.00 87.56 119 GLN A N 1
ATOM 910 C CA . GLN A 1 119 ? -7.551 5.586 -1.963 1.00 87.56 119 GLN A CA 1
ATOM 911 C C . GLN A 1 119 ? -6.303 6.051 -2.719 1.00 87.56 119 GLN A C 1
ATOM 913 O O . GLN A 1 119 ? -6.296 6.032 -3.948 1.00 87.56 119 GLN A O 1
ATOM 918 N N . SER A 1 120 ? -5.213 6.349 -2.007 1.00 87.94 120 SER A N 1
ATOM 919 C CA . SER A 1 120 ? -3.964 6.811 -2.626 1.00 87.94 120 SER A CA 1
ATOM 920 C C . SER A 1 120 ? -3.382 5.831 -3.658 1.00 87.94 120 SER A C 1
ATOM 922 O O . SER A 1 120 ? -2.728 6.258 -4.610 1.00 87.94 120 SER A O 1
ATOM 924 N N . TYR A 1 121 ? -3.651 4.528 -3.505 1.00 90.00 121 TYR A N 1
ATOM 925 C CA . TYR A 1 121 ? -3.222 3.463 -4.421 1.00 90.00 121 TYR A CA 1
ATOM 926 C C . TYR A 1 121 ? -4.205 3.200 -5.567 1.00 90.00 121 TYR A C 1
ATOM 928 O O . TYR A 1 121 ? -3.829 2.609 -6.582 1.00 90.00 121 TYR A O 1
ATOM 936 N N . LYS A 1 122 ? -5.453 3.651 -5.425 1.00 89.56 122 LYS A N 1
ATOM 937 C CA . LYS A 1 122 ? -6.481 3.590 -6.471 1.00 89.56 122 LYS A CA 1
ATOM 938 C C . LYS A 1 122 ? -6.367 4.751 -7.458 1.00 89.56 122 LYS A C 1
ATOM 940 O O . LYS A 1 122 ? -6.800 4.610 -8.601 1.00 89.56 122 LYS A O 1
ATOM 945 N N . ASP A 1 123 ? -5.763 5.861 -7.041 1.00 85.44 123 ASP A N 1
ATOM 946 C CA . ASP A 1 123 ? -5.516 7.008 -7.912 1.00 85.44 123 ASP A CA 1
ATOM 947 C C . ASP A 1 123 ? -4.499 6.659 -9.022 1.00 85.44 123 ASP A C 1
ATOM 949 O O . ASP A 1 123 ? -3.547 5.913 -8.773 1.00 85.44 123 ASP A O 1
ATOM 953 N N . PRO A 1 124 ? -4.651 7.176 -10.256 1.00 80.56 124 PRO A N 1
ATOM 954 C CA . PRO A 1 124 ? -3.706 6.915 -11.339 1.00 80.56 124 PRO A CA 1
ATOM 955 C C . PRO A 1 124 ? -2.251 7.339 -11.021 1.00 80.56 124 PRO A C 1
ATOM 957 O O . PRO A 1 124 ? -2.042 8.423 -10.475 1.00 80.56 124 PRO A O 1
ATOM 960 N N . PRO A 1 125 ? -1.238 6.529 -11.396 1.00 80.38 125 PRO A N 1
ATOM 961 C CA . PRO A 1 125 ? -1.366 5.168 -11.906 1.00 80.38 125 PRO A CA 1
ATOM 962 C C . PRO A 1 125 ? -1.801 4.231 -10.774 1.00 80.38 125 PRO A C 1
ATOM 964 O O . PRO A 1 125 ? -1.138 4.138 -9.734 1.00 80.38 125 PRO A O 1
ATOM 967 N N . ALA A 1 126 ? -2.922 3.543 -10.996 1.00 85.56 126 ALA A N 1
ATOM 968 C CA . ALA A 1 126 ? -3.495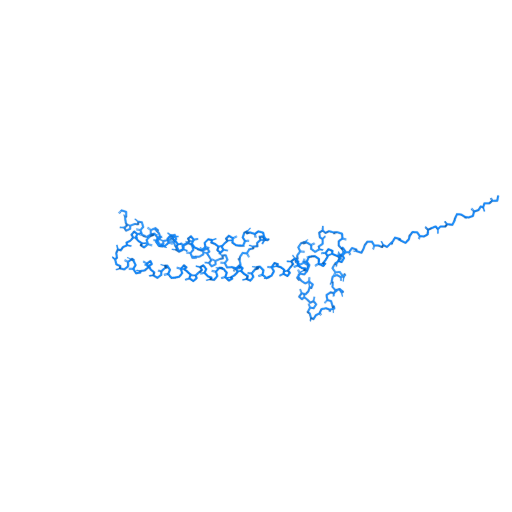 2.640 -10.014 1.00 85.56 126 ALA A CA 1
ATOM 969 C C . ALA A 1 126 ? -2.568 1.437 -9.825 1.00 85.56 126 ALA A C 1
ATOM 971 O O . ALA A 1 126 ? -2.074 0.859 -10.799 1.00 85.56 126 ALA A O 1
ATOM 972 N N . ARG A 1 127 ? -2.323 1.070 -8.569 1.00 85.19 127 ARG A N 1
ATOM 973 C CA . ARG A 1 127 ? -1.440 -0.036 -8.193 1.00 85.19 127 ARG A CA 1
ATOM 974 C C . ARG A 1 127 ? -2.012 -0.784 -7.002 1.00 85.19 127 ARG A C 1
ATOM 976 O O . ARG A 1 127 ? -2.787 -0.250 -6.216 1.00 85.19 127 ARG A O 1
ATOM 983 N N . THR A 1 128 ? -1.613 -2.039 -6.843 1.00 87.31 128 THR A N 1
ATOM 984 C CA . THR A 1 128 ? -1.947 -2.785 -5.631 1.00 87.31 128 THR A CA 1
ATOM 985 C C . THR A 1 128 ? -1.117 -2.247 -4.473 1.00 87.31 128 THR A C 1
ATOM 987 O O . THR A 1 128 ? 0.111 -2.258 -4.535 1.00 87.31 128 THR A O 1
ATOM 990 N N . SER A 1 129 ? -1.781 -1.796 -3.409 1.00 88.12 129 SER A N 1
ATOM 991 C CA . SER A 1 129 ? -1.087 -1.378 -2.193 1.00 88.12 129 SER A CA 1
ATOM 992 C C . SER A 1 129 ? -0.311 -2.558 -1.588 1.00 88.12 129 SER A C 1
ATOM 994 O O . SER A 1 129 ? -0.909 -3.612 -1.345 1.00 88.12 129 SER A O 1
ATOM 996 N N . PRO A 1 130 ? 0.988 -2.406 -1.271 1.00 90.38 130 PRO A N 1
ATOM 997 C CA . PRO A 1 130 ? 1.773 -3.462 -0.631 1.00 90.38 130 PRO A CA 1
ATOM 998 C C . PRO A 1 130 ? 1.316 -3.758 0.808 1.00 90.38 130 PRO A C 1
ATOM 1000 O O . PRO A 1 130 ? 1.721 -4.764 1.383 1.00 90.38 130 PRO A O 1
ATOM 1003 N N . ILE A 1 131 ? 0.454 -2.915 1.389 1.00 90.75 131 ILE A N 1
ATOM 1004 C CA . ILE A 1 131 ? -0.098 -3.083 2.743 1.00 90.75 131 ILE A CA 1
ATOM 1005 C C . ILE A 1 131 ? -1.602 -3.385 2.741 1.00 90.75 131 ILE A C 1
ATOM 1007 O O . ILE A 1 131 ? -2.249 -3.310 3.787 1.00 90.75 131 ILE A O 1
ATOM 1011 N N . LEU A 1 132 ? -2.169 -3.751 1.584 1.00 90.88 132 LEU A N 1
ATOM 1012 C CA . LEU A 1 132 ? -3.600 -4.032 1.432 1.00 90.88 132 LEU A CA 1
ATOM 1013 C C . LEU A 1 132 ? -4.101 -5.112 2.408 1.00 90.88 132 LEU A C 1
ATOM 1015 O O . LEU A 1 132 ? -5.162 -4.962 3.013 1.00 90.88 132 LEU A O 1
ATOM 1019 N N . ASP A 1 133 ? -3.328 -6.185 2.603 1.00 92.31 133 ASP A N 1
ATOM 1020 C CA . ASP A 1 133 ? -3.678 -7.259 3.543 1.00 92.31 133 ASP A CA 1
ATOM 1021 C C . ASP A 1 133 ? -3.712 -6.761 4.998 1.00 92.31 133 ASP A C 1
ATOM 1023 O O . ASP A 1 133 ? -4.663 -7.036 5.737 1.00 92.31 133 ASP A O 1
ATOM 1027 N N . ALA A 1 134 ? -2.715 -5.966 5.400 1.00 92.06 134 ALA A N 1
ATOM 1028 C CA . ALA A 1 134 ? -2.661 -5.375 6.733 1.00 92.06 134 ALA A CA 1
ATOM 1029 C C . ALA A 1 134 ? -3.856 -4.439 6.977 1.00 92.06 134 ALA A C 1
ATOM 1031 O O . ALA A 1 134 ? -4.510 -4.540 8.019 1.00 92.06 134 ALA A O 1
ATOM 1032 N N . LEU A 1 135 ? -4.198 -3.607 5.988 1.00 92.50 135 LEU A N 1
ATOM 1033 C CA . LEU A 1 135 ? -5.363 -2.728 6.047 1.00 92.50 135 LEU A CA 1
ATOM 1034 C C . LEU A 1 135 ? -6.661 -3.528 6.201 1.00 92.50 135 LEU A C 1
ATOM 1036 O O . LEU A 1 135 ? -7.448 -3.265 7.112 1.00 92.50 135 LEU A O 1
ATOM 1040 N N . SER A 1 136 ? -6.861 -4.553 5.367 1.00 93.00 136 SER A N 1
ATOM 1041 C CA . SER A 1 136 ? -8.046 -5.416 5.431 1.00 93.00 136 SER A CA 1
ATOM 1042 C C . SER A 1 136 ? -8.204 -6.066 6.808 1.00 93.00 136 SER A C 1
ATOM 1044 O O . SER A 1 136 ? -9.303 -6.101 7.365 1.00 93.00 136 SER A O 1
ATOM 1046 N N . LYS A 1 137 ? -7.101 -6.538 7.402 1.00 95.19 137 LYS A N 1
ATOM 1047 C CA . LYS A 1 137 ? -7.101 -7.129 8.747 1.00 95.19 137 LYS A CA 1
ATOM 1048 C C . LYS A 1 137 ? -7.521 -6.128 9.822 1.00 95.19 137 LYS A C 1
ATOM 1050 O O . LYS A 1 137 ? -8.284 -6.501 10.713 1.00 95.19 137 LYS A O 1
ATOM 1055 N N . VAL A 1 138 ? -7.046 -4.883 9.763 1.00 94.44 138 VAL A N 1
ATOM 1056 C CA . VAL A 1 138 ? -7.429 -3.845 10.736 1.00 94.44 138 VAL A CA 1
ATOM 1057 C C . VAL A 1 138 ? -8.908 -3.483 10.600 1.00 94.44 138 VAL A C 1
ATOM 1059 O O . VAL A 1 138 ? -9.611 -3.443 11.609 1.00 94.44 138 VAL A O 1
ATOM 1062 N N . LEU A 1 139 ? -9.412 -3.308 9.375 1.00 94.12 139 LEU A N 1
ATOM 1063 C CA . LEU A 1 139 ? -10.823 -2.985 9.138 1.00 94.12 139 LEU A CA 1
ATOM 1064 C C . LEU A 1 139 ? -11.761 -4.114 9.596 1.00 94.12 139 LEU A C 1
ATOM 1066 O O . LEU A 1 139 ? -12.743 -3.847 10.282 1.00 94.12 139 LEU A O 1
ATOM 1070 N N . LYS A 1 140 ? -11.409 -5.382 9.350 1.00 96.06 140 LYS A N 1
ATOM 1071 C CA . LYS A 1 140 ? -12.172 -6.532 9.873 1.00 96.06 140 LYS A CA 1
ATOM 1072 C C . LYS A 1 140 ? -12.217 -6.558 11.406 1.00 96.06 140 LYS A C 1
ATOM 1074 O O . LYS A 1 140 ? -13.254 -6.856 11.989 1.00 96.06 140 LYS A O 1
ATOM 1079 N N . LYS A 1 141 ? -11.107 -6.229 12.080 1.00 96.94 141 LYS A N 1
ATOM 1080 C CA . LYS A 1 141 ? -11.063 -6.138 13.553 1.00 96.94 141 LYS A CA 1
ATOM 1081 C C . LYS A 1 141 ? -11.913 -4.983 14.085 1.00 96.94 141 LYS A C 1
ATOM 1083 O O . LYS A 1 141 ? -12.587 -5.149 15.098 1.00 96.94 141 LYS A O 1
ATOM 1088 N N . ARG A 1 142 ? -11.907 -3.838 13.397 1.00 95.69 142 ARG A N 1
ATOM 1089 C CA . ARG A 1 142 ? -12.809 -2.715 13.689 1.00 95.69 142 ARG A CA 1
ATOM 1090 C C . ARG A 1 142 ? -14.267 -3.163 13.610 1.00 95.69 142 ARG A C 1
ATOM 1092 O O . ARG A 1 142 ? -15.027 -2.860 14.522 1.00 95.69 142 ARG A O 1
ATOM 1099 N N . ASP A 1 143 ? -14.645 -3.894 12.566 1.00 95.50 143 ASP A N 1
ATOM 1100 C CA . ASP A 1 143 ? -16.031 -4.338 12.374 1.00 95.50 143 ASP A CA 1
ATOM 1101 C C . ASP A 1 143 ? -16.496 -5.249 13.520 1.00 95.50 143 ASP A C 1
ATOM 1103 O O . ASP A 1 143 ? -17.588 -5.056 14.053 1.00 95.50 143 ASP A O 1
ATOM 1107 N N . ILE A 1 144 ? -15.633 -6.164 13.983 1.00 97.19 144 ILE A N 1
ATOM 1108 C CA . ILE A 1 144 ? -15.890 -6.980 15.183 1.00 97.19 144 ILE A CA 1
ATOM 1109 C C . ILE A 1 144 ? -16.138 -6.090 16.409 1.00 97.19 144 ILE A C 1
ATOM 1111 O O . ILE A 1 144 ? -17.116 -6.283 17.129 1.00 97.19 144 ILE A O 1
ATOM 1115 N N . ALA A 1 145 ? -15.276 -5.100 16.650 1.00 96.25 145 ALA A N 1
ATOM 1116 C CA . ALA A 1 145 ? -15.420 -4.207 17.796 1.00 96.25 145 ALA A CA 1
ATOM 1117 C C . ALA A 1 145 ? -16.702 -3.354 17.726 1.00 96.25 145 ALA A C 1
ATOM 1119 O O . ALA A 1 145 ? -17.365 -3.177 18.745 1.00 96.25 145 ALA A O 1
ATOM 1120 N N . ILE A 1 146 ? -17.111 -2.896 16.537 1.00 94.62 146 ILE A N 1
ATOM 1121 C CA . ILE A 1 146 ? -18.387 -2.186 16.343 1.00 94.62 146 ILE A CA 1
ATOM 1122 C C . ILE A 1 146 ? -19.577 -3.081 16.710 1.00 94.62 146 ILE A C 1
ATOM 1124 O O . ILE A 1 146 ? -20.496 -2.611 17.380 1.00 94.62 146 ILE A O 1
ATOM 1128 N N . VAL A 1 147 ? -19.566 -4.357 16.308 1.00 96.38 147 VAL A N 1
ATOM 1129 C CA . VAL A 1 147 ? -20.616 -5.319 16.689 1.00 96.38 147 VAL A CA 1
ATOM 1130 C C . VAL A 1 147 ? -20.692 -5.458 18.209 1.00 96.38 147 VAL A C 1
ATOM 1132 O O . VAL A 1 147 ? -21.777 -5.342 18.768 1.00 96.38 147 VAL A O 1
ATOM 1135 N N . VAL A 1 148 ? -19.551 -5.626 18.886 1.00 95.56 148 VAL A N 1
ATOM 1136 C CA . VAL A 1 148 ? -19.505 -5.704 20.357 1.00 95.56 148 VAL A CA 1
ATOM 1137 C C . VAL A 1 148 ? -20.068 -4.435 20.997 1.00 95.56 148 VAL A C 1
ATOM 1139 O O . VAL A 1 148 ? -20.882 -4.522 21.912 1.00 95.56 148 VAL A O 1
ATOM 1142 N N . PHE A 1 149 ? -19.676 -3.256 20.510 1.00 94.38 149 PHE A N 1
ATOM 1143 C CA . PHE A 1 149 ? -20.166 -1.986 21.050 1.00 94.38 149 PHE A CA 1
ATOM 1144 C C . PHE A 1 149 ? -21.678 -1.843 20.869 1.00 94.38 149 PHE A C 1
ATOM 1146 O O . PHE A 1 149 ? -22.356 -1.436 21.806 1.00 94.38 149 PHE A O 1
ATOM 1153 N N . ASN A 1 150 ? -22.216 -2.242 19.712 1.00 92.06 150 ASN A N 1
ATOM 1154 C CA . ASN A 1 150 ? -23.657 -2.229 19.457 1.00 92.06 150 ASN A CA 1
ATOM 1155 C C . ASN A 1 150 ? -24.433 -3.112 20.435 1.00 92.06 150 ASN A C 1
ATOM 1157 O O . ASN A 1 150 ? -25.494 -2.697 20.880 1.00 92.06 150 ASN A O 1
ATOM 1161 N N . THR A 1 151 ? -23.906 -4.286 20.791 1.00 95.12 151 THR A N 1
ATOM 1162 C CA . THR A 1 151 ? -24.535 -5.182 21.775 1.00 95.12 151 THR A CA 1
ATOM 1163 C C . THR A 1 151 ? -24.610 -4.559 23.170 1.00 95.12 151 THR A C 1
ATOM 1165 O O . THR A 1 151 ? -25.521 -4.871 23.925 1.00 95.12 151 THR A O 1
ATOM 1168 N N . ILE A 1 152 ? -23.660 -3.690 23.528 1.00 92.75 152 ILE A N 1
ATOM 1169 C CA . ILE A 1 152 ? -23.620 -3.028 24.842 1.00 92.75 152 ILE A CA 1
ATOM 1170 C C . ILE A 1 152 ? -24.538 -1.801 24.881 1.00 92.75 152 ILE A C 1
ATOM 1172 O O . ILE A 1 152 ? -25.122 -1.500 25.916 1.00 92.75 152 ILE A O 1
ATOM 1176 N N . THR A 1 153 ? -24.629 -1.062 23.773 1.00 87.00 153 THR A N 1
ATOM 1177 C CA . THR A 1 153 ? -25.426 0.174 23.678 1.00 87.00 153 THR A CA 1
ATOM 1178 C C . THR A 1 153 ? -26.869 -0.040 23.217 1.00 87.00 153 THR A C 1
ATOM 1180 O O . THR A 1 153 ? -27.605 0.940 23.123 1.00 87.00 153 THR A O 1
ATOM 1183 N N . GLY A 1 154 ? -27.210 -1.269 22.820 1.00 64.00 154 GLY A N 1
ATOM 1184 C CA . GLY A 1 154 ? -28.503 -1.659 22.253 1.00 64.00 154 GLY A CA 1
ATOM 1185 C C . GLY A 1 154 ? -29.565 -1.932 23.301 1.00 64.00 154 GLY A C 1
ATOM 1186 O O . GLY A 1 154 ? -29.208 -2.439 24.386 1.00 64.00 154 GLY A O 1
#

InterPro domains:
  IPR006501 Pectinesterase inhibitor domain [PF04043] (22-125)
  IPR006501 Pectinesterase inhibitor domain [TIGR01614] (13-70)
  IPR035513 Invertase/pectin methylesterase inhibitor domain superfamily [G3DSA:1.20.140.40] (19-153)
  IPR035513 Invertase/pectin methylesterase inhibitor domain superfamily [SSF101148] (22-152)
  IPR052421 Plant Cell Wall Enzyme Inhibitor [PTHR36710] (16-65)

Radius of gyration: 27.95 Å; chains: 1; bounding box: 54×18×109 Å